Protein AF-A0A7V3VIR7-F1 (afdb_monomer_lite)

Structure (mmCIF, N/CA/C/O backbone):
data_AF-A0A7V3VIR7-F1
#
_entry.id   AF-A0A7V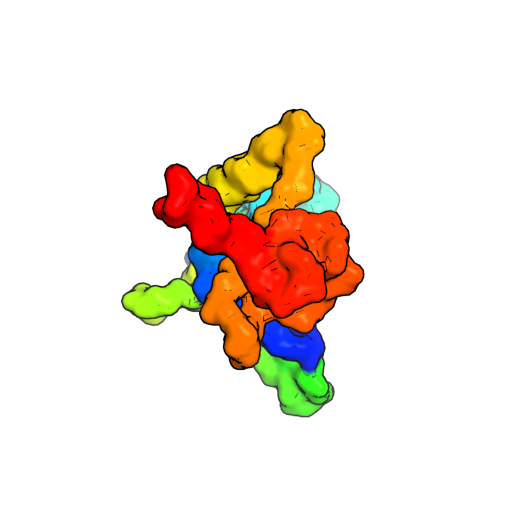3VIR7-F1
#
loop_
_atom_site.group_PDB
_atom_site.id
_atom_site.type_symbol
_atom_site.label_atom_id
_atom_site.label_alt_id
_atom_site.label_comp_id
_atom_site.label_asym_id
_atom_site.label_entity_id
_atom_site.label_seq_id
_atom_site.pdbx_PDB_ins_code
_atom_site.Cartn_x
_atom_site.Cartn_y
_atom_site.Cartn_z
_atom_site.occupancy
_atom_site.B_iso_or_equiv
_atom_site.auth_seq_id
_atom_site.auth_comp_id
_atom_site.auth_asym_id
_atom_site.auth_atom_id
_atom_site.pdbx_PDB_model_num
ATOM 1 N N . GLU A 1 1 ? -4.956 2.500 23.816 1.00 51.03 1 GLU A N 1
ATOM 2 C CA . GLU A 1 1 ? -5.157 3.666 22.934 1.00 51.03 1 GLU A CA 1
ATOM 3 C C . GLU A 1 1 ? -6.097 3.286 21.803 1.00 51.03 1 GLU A C 1
ATOM 5 O O . GLU A 1 1 ? -5.974 2.192 21.256 1.00 51.03 1 GLU A O 1
ATOM 10 N N . GLU A 1 2 ? -7.072 4.144 21.511 1.00 68.06 2 GLU A N 1
ATOM 11 C CA . GLU A 1 2 ? -7.973 3.992 20.367 1.00 68.06 2 GLU A CA 1
ATOM 12 C C . GLU A 1 2 ? -7.232 4.402 19.090 1.00 68.06 2 GLU A C 1
ATOM 14 O O . GLU A 1 2 ? -6.606 5.457 19.027 1.00 68.06 2 GLU A O 1
ATOM 19 N N . GLY A 1 3 ? -7.258 3.540 18.077 1.00 85.00 3 GLY A N 1
ATOM 20 C CA . GLY A 1 3 ? -6.596 3.768 16.795 1.00 85.00 3 GLY A CA 1
ATOM 21 C C . GLY A 1 3 ? -7.529 3.425 15.644 1.00 85.00 3 GLY A C 1
ATOM 22 O O . GLY A 1 3 ? -8.545 2.754 15.836 1.00 85.00 3 GLY A O 1
ATOM 23 N N . LEU A 1 4 ? -7.178 3.861 14.439 1.00 90.94 4 LEU A N 1
ATOM 24 C CA . LEU A 1 4 ? -7.951 3.549 13.243 1.00 90.94 4 LEU A CA 1
ATOM 25 C C . LEU A 1 4 ? -7.551 2.189 12.671 1.00 90.94 4 LEU A C 1
ATOM 27 O O . LEU A 1 4 ? -6.403 1.750 12.774 1.00 90.94 4 LEU A O 1
ATOM 31 N N . ALA A 1 5 ? -8.513 1.537 12.029 1.00 92.81 5 ALA A N 1
ATOM 32 C CA . ALA A 1 5 ? -8.299 0.334 11.244 1.00 92.81 5 ALA A CA 1
ATOM 33 C C . ALA A 1 5 ? -8.741 0.591 9.802 1.00 92.81 5 ALA A C 1
ATOM 35 O O . ALA A 1 5 ? -9.851 1.069 9.570 1.00 92.81 5 ALA A O 1
ATOM 36 N N . VAL A 1 6 ? -7.884 0.251 8.842 1.00 94.56 6 VAL A N 1
ATOM 37 C CA . VAL A 1 6 ? -8.234 0.228 7.419 1.00 94.56 6 VAL A CA 1
ATOM 38 C C . VAL A 1 6 ? -8.412 -1.211 6.951 1.00 94.56 6 VAL A C 1
ATOM 40 O O . VAL A 1 6 ? -7.568 -2.071 7.206 1.00 94.56 6 VAL A O 1
ATOM 43 N N . TRP A 1 7 ? -9.522 -1.465 6.264 1.00 96.06 7 TRP A N 1
ATOM 44 C CA . TRP A 1 7 ? -9.865 -2.776 5.725 1.00 96.06 7 TRP A CA 1
ATOM 45 C C . TRP A 1 7 ? -9.921 -2.714 4.207 1.00 96.06 7 TRP A C 1
ATOM 47 O O . TRP A 1 7 ? -10.642 -1.891 3.646 1.00 96.06 7 TRP A O 1
ATOM 57 N N . ASP A 1 8 ? -9.183 -3.605 3.554 1.00 95.88 8 ASP A N 1
ATOM 58 C CA . ASP A 1 8 ? -9.230 -3.784 2.106 1.00 95.88 8 ASP A CA 1
ATOM 59 C C . ASP A 1 8 ? -9.930 -5.107 1.766 1.00 95.88 8 ASP A C 1
ATOM 61 O O . ASP A 1 8 ? -9.529 -6.188 2.211 1.00 95.88 8 ASP A O 1
ATOM 65 N N . TYR A 1 9 ? -11.022 -5.010 1.011 1.00 94.31 9 TYR A N 1
ATOM 66 C CA . TYR A 1 9 ? -11.865 -6.145 0.653 1.00 94.31 9 TYR A CA 1
ATOM 67 C C . TYR A 1 9 ? -11.335 -6.804 -0.617 1.00 94.31 9 TYR A C 1
ATOM 69 O O . TYR A 1 9 ? -11.166 -6.152 -1.648 1.00 94.31 9 TYR A O 1
ATOM 77 N N . LYS A 1 10 ? -11.104 -8.116 -0.560 1.00 92.00 10 LYS A N 1
ATOM 78 C CA . LYS A 1 10 ? -10.540 -8.892 -1.669 1.00 92.00 10 LYS A CA 1
ATOM 79 C C . LYS A 1 10 ? -11.328 -10.175 -1.900 1.00 92.00 10 LYS A C 1
ATOM 81 O O . LYS A 1 10 ? -11.614 -10.920 -0.969 1.00 92.00 10 LYS A O 1
ATOM 86 N N . THR A 1 11 ? -11.634 -10.463 -3.160 1.00 90.50 11 THR A N 1
ATOM 87 C CA . THR A 1 11 ? -12.294 -11.712 -3.580 1.00 90.50 11 THR A CA 1
ATOM 88 C C . THR A 1 11 ? -11.300 -12.795 -4.013 1.00 90.50 11 THR A C 1
ATOM 90 O O . THR A 1 11 ? -11.631 -13.980 -3.997 1.00 90.50 11 THR A O 1
ATOM 93 N N . GLY A 1 12 ? -10.073 -12.401 -4.369 1.00 86.06 12 GLY A N 1
ATOM 94 C CA . GLY A 1 12 ? -9.001 -13.289 -4.821 1.00 86.06 12 GLY A CA 1
ATOM 95 C C . GLY A 1 12 ? -8.066 -13.780 -3.710 1.00 86.06 12 GLY A C 1
ATOM 96 O O . GLY A 1 12 ? -8.434 -13.901 -2.538 1.00 86.06 12 GLY A O 1
ATOM 97 N N . GLN A 1 13 ? -6.830 -14.096 -4.095 1.00 85.44 13 GLN A N 1
ATOM 98 C CA . GLN A 1 13 ? -5.749 -14.372 -3.153 1.00 85.44 13 GLN A CA 1
ATOM 99 C C . GLN A 1 13 ? -5.360 -13.090 -2.413 1.00 85.44 13 GLN A C 1
ATOM 101 O O . GLN A 1 13 ? -5.264 -12.020 -3.013 1.00 85.44 13 GLN A O 1
ATOM 106 N N . LEU A 1 14 ? -5.185 -13.196 -1.095 1.00 89.81 14 LEU A N 1
ATOM 107 C CA . LEU A 1 14 ? -4.712 -12.075 -0.294 1.00 89.81 14 LEU A CA 1
ATOM 108 C C . LEU A 1 14 ? -3.201 -11.906 -0.478 1.00 89.81 14 LEU A C 1
ATOM 110 O O . LEU A 1 14 ? -2.500 -12.921 -0.486 1.00 89.81 14 LEU A O 1
ATOM 114 N N . PRO A 1 15 ? -2.702 -10.661 -0.539 1.00 90.00 15 PRO A N 1
ATOM 115 C CA . PRO A 1 15 ? -1.278 -10.392 -0.414 1.00 90.00 15 PRO A CA 1
ATOM 116 C C . PRO A 1 15 ? -0.714 -10.967 0.886 1.00 90.00 15 PRO A C 1
ATOM 118 O O . PRO A 1 15 ? -1.332 -10.861 1.951 1.00 90.00 15 PRO A O 1
ATOM 121 N N . SER A 1 16 ? 0.478 -11.545 0.814 1.00 88.69 16 SER A N 1
ATOM 122 C CA . SER A 1 16 ? 1.225 -11.956 1.998 1.00 88.69 16 SER A CA 1
ATOM 123 C C . SER A 1 16 ? 1.756 -10.736 2.767 1.00 88.69 16 SER A C 1
ATOM 125 O O . SER A 1 16 ? 2.002 -9.678 2.177 1.00 88.69 16 SER A O 1
ATOM 127 N N . PRO A 1 17 ? 2.016 -10.859 4.083 1.00 89.50 17 PRO A N 1
ATOM 128 C CA . PRO A 1 17 ? 2.604 -9.762 4.845 1.00 89.50 17 PRO A CA 1
ATOM 129 C C . PRO A 1 17 ? 3.953 -9.285 4.300 1.00 89.50 17 PRO A C 1
ATOM 131 O O . PRO A 1 17 ? 4.212 -8.088 4.317 1.00 89.50 17 PRO A O 1
ATOM 134 N N . ALA A 1 18 ? 4.789 -10.186 3.774 1.00 86.75 18 ALA A N 1
ATOM 135 C CA . ALA A 1 18 ? 6.067 -9.819 3.164 1.00 86.75 18 ALA A CA 1
ATOM 136 C C . ALA A 1 18 ? 5.871 -8.946 1.914 1.00 86.75 18 ALA A C 1
ATOM 138 O O . ALA A 1 18 ? 6.569 -7.948 1.739 1.00 86.75 18 ALA A O 1
ATOM 139 N N . GLU A 1 19 ? 4.885 -9.259 1.068 1.00 87.75 19 GLU A N 1
ATOM 140 C CA . GLU A 1 19 ? 4.594 -8.445 -0.114 1.00 87.75 19 GLU A CA 1
ATOM 141 C C . GLU A 1 19 ? 4.085 -7.045 0.250 1.00 87.75 19 GLU A C 1
ATOM 143 O O . GLU A 1 19 ? 4.371 -6.084 -0.464 1.00 87.75 19 GLU A O 1
ATOM 148 N N . VAL A 1 20 ? 3.368 -6.907 1.367 1.00 91.88 20 VAL A N 1
ATOM 149 C CA . VAL A 1 20 ? 2.850 -5.613 1.830 1.00 91.88 20 VAL A CA 1
ATOM 150 C C . VAL A 1 20 ? 3.902 -4.810 2.589 1.00 91.88 20 VAL A C 1
ATOM 152 O O . VAL A 1 20 ? 4.032 -3.623 2.324 1.00 91.88 20 VAL A O 1
ATOM 155 N N . LEU A 1 21 ? 4.633 -5.433 3.517 1.00 90.94 21 LEU A N 1
ATOM 156 C CA . LEU A 1 21 ? 5.462 -4.755 4.525 1.00 90.94 21 LEU A CA 1
ATOM 157 C C . LEU A 1 21 ? 6.959 -4.741 4.206 1.00 90.94 21 LEU A C 1
ATOM 159 O O . LEU A 1 21 ? 7.691 -3.943 4.779 1.00 90.94 21 LEU A O 1
ATOM 163 N N . SER A 1 22 ? 7.434 -5.637 3.341 1.00 87.44 22 SER A N 1
ATOM 164 C CA . SER A 1 22 ? 8.862 -5.749 3.011 1.00 87.44 22 SER A CA 1
ATOM 165 C C . SER A 1 22 ? 9.109 -5.394 1.553 1.00 87.44 22 SER A C 1
ATOM 167 O O . SER A 1 22 ? 9.945 -4.551 1.238 1.00 87.44 22 SER A O 1
ATOM 169 N N . HIS A 1 23 ? 8.346 -6.004 0.648 1.00 86.50 23 HIS A N 1
ATOM 170 C CA . HIS A 1 23 ? 8.473 -5.744 -0.781 1.00 86.50 23 HIS A CA 1
ATOM 171 C C . HIS A 1 23 ? 7.664 -4.537 -1.231 1.00 86.50 23 HIS A C 1
ATOM 173 O O . HIS A 1 23 ? 7.855 -4.108 -2.363 1.00 86.50 23 HIS A O 1
ATOM 179 N N . TRP A 1 24 ? 6.751 -4.004 -0.412 1.00 90.44 24 TRP A N 1
ATOM 180 C CA . TRP A 1 24 ? 5.865 -2.888 -0.772 1.00 90.44 24 TRP A CA 1
ATOM 181 C C . TRP A 1 24 ? 5.193 -3.063 -2.149 1.00 90.44 24 TRP A C 1
ATOM 183 O O . TRP A 1 24 ? 5.009 -2.093 -2.883 1.00 90.44 24 TRP A O 1
ATOM 193 N N . ALA A 1 25 ? 4.902 -4.303 -2.546 1.00 87.94 25 ALA A N 1
ATOM 194 C CA . ALA A 1 25 ? 4.336 -4.660 -3.846 1.00 87.94 25 ALA A CA 1
ATOM 195 C C . ALA A 1 25 ? 2.826 -4.374 -3.901 1.00 87.94 25 ALA A C 1
ATOM 197 O O . ALA A 1 25 ? 2.287 -4.058 -4.958 1.00 87.94 25 ALA A O 1
ATOM 198 N N . HIS A 1 26 ? 2.155 -4.397 -2.744 1.00 91.31 26 HIS A N 1
ATOM 199 C CA . HIS A 1 26 ? 0.742 -4.044 -2.600 1.00 91.31 26 HIS A CA 1
ATOM 200 C C . HIS A 1 26 ? 0.582 -2.790 -1.725 1.00 91.31 26 HIS A C 1
ATOM 202 O O . HIS A 1 26 ? 0.363 -2.894 -0.517 1.00 91.31 26 HIS A O 1
ATOM 208 N N . PRO A 1 27 ? 0.679 -1.582 -2.311 1.00 90.94 27 PRO A N 1
ATOM 209 C CA . PRO A 1 27 ? 0.771 -0.337 -1.551 1.00 90.94 27 PRO A CA 1
ATOM 210 C C . PRO A 1 27 ? -0.573 0.182 -1.018 1.00 90.94 27 PRO A C 1
ATOM 212 O O . PRO A 1 27 ? -0.575 1.210 -0.353 1.00 90.94 27 PRO A O 1
ATOM 215 N N . GLN A 1 28 ? -1.708 -0.478 -1.288 1.00 94.94 28 GLN A N 1
ATOM 216 C CA . GLN A 1 28 ? -3.041 0.035 -0.926 1.00 94.94 28 GLN A CA 1
ATOM 217 C C . GLN A 1 28 ? -3.195 0.316 0.575 1.00 94.94 28 GLN A C 1
ATOM 219 O O . GLN A 1 28 ? -3.512 1.444 0.944 1.00 94.94 28 GLN A O 1
ATOM 224 N N . LEU A 1 29 ? -2.919 -0.663 1.445 1.00 96.06 29 LEU A N 1
ATOM 225 C CA . LEU A 1 29 ? -3.046 -0.474 2.895 1.00 96.06 29 LEU A CA 1
ATOM 226 C C . LEU A 1 29 ? -2.070 0.595 3.442 1.00 96.06 29 LEU A C 1
ATOM 228 O O . LEU A 1 29 ? -2.539 1.496 4.145 1.00 96.06 29 LEU A O 1
ATOM 232 N N . PRO A 1 30 ? -0.760 0.586 3.102 1.00 95.00 30 PRO A N 1
ATOM 233 C CA . PRO A 1 30 ? 0.149 1.678 3.462 1.00 95.00 30 PRO A CA 1
ATOM 234 C C . PRO A 1 30 ? -0.290 3.053 2.939 1.00 95.00 30 PRO A C 1
ATOM 236 O O . PRO A 1 30 ? -0.198 4.037 3.668 1.00 95.00 30 PRO A O 1
ATOM 239 N N . ALA A 1 31 ? -0.825 3.134 1.717 1.00 94.81 31 ALA A N 1
ATOM 240 C CA . ALA A 1 31 ? -1.310 4.387 1.144 1.00 94.81 31 ALA A CA 1
ATOM 241 C C . ALA A 1 31 ? -2.537 4.930 1.892 1.00 94.81 31 ALA A C 1
ATOM 243 O O . ALA A 1 31 ? -2.620 6.134 2.138 1.00 94.81 31 ALA A O 1
ATOM 244 N N . TYR A 1 32 ? -3.468 4.063 2.308 1.00 94.81 32 TYR A N 1
ATOM 245 C CA . TYR A 1 32 ? -4.594 4.471 3.153 1.00 94.81 32 TYR A CA 1
ATOM 246 C C . TYR A 1 32 ? -4.122 4.979 4.514 1.00 94.81 32 TYR A C 1
ATOM 248 O O . TYR A 1 32 ? -4.574 6.032 4.964 1.00 94.81 32 TYR A O 1
ATOM 256 N N . ALA A 1 33 ? -3.175 4.277 5.144 1.00 94.06 33 ALA A N 1
ATOM 257 C CA . ALA A 1 33 ? -2.572 4.732 6.392 1.00 94.06 33 ALA A CA 1
ATOM 258 C C . ALA A 1 33 ? -1.891 6.099 6.218 1.00 94.06 33 ALA A C 1
ATOM 260 O O . ALA A 1 33 ? -2.133 7.005 7.011 1.00 94.06 33 ALA A O 1
ATOM 261 N N . ALA A 1 34 ? -1.132 6.298 5.137 1.00 92.50 34 ALA A N 1
ATOM 262 C CA . ALA A 1 34 ? -0.508 7.580 4.830 1.00 92.50 34 ALA A CA 1
ATOM 263 C C . ALA A 1 34 ? -1.543 8.704 4.687 1.00 92.50 34 ALA A C 1
ATOM 265 O O . ALA A 1 34 ? -1.370 9.774 5.270 1.00 92.50 34 ALA A O 1
ATOM 266 N N . ALA A 1 35 ? -2.638 8.462 3.963 1.00 90.25 35 ALA A N 1
ATOM 267 C CA . ALA A 1 35 ? -3.702 9.446 3.786 1.00 90.25 35 ALA A CA 1
ATOM 268 C C . ALA A 1 35 ? -4.340 9.858 5.124 1.00 90.25 35 ALA A C 1
ATOM 270 O O . ALA A 1 35 ? -4.529 11.051 5.365 1.00 90.25 35 ALA A O 1
ATOM 271 N N . LEU A 1 36 ? -4.607 8.887 6.003 1.00 88.62 36 LEU A N 1
ATOM 272 C CA . LEU A 1 36 ? -5.202 9.108 7.325 1.00 88.62 36 LEU A CA 1
ATOM 273 C C . LEU A 1 36 ? -4.244 9.770 8.325 1.00 88.62 36 LEU A C 1
ATOM 275 O O . LEU A 1 36 ? -4.688 10.505 9.200 1.00 88.62 36 LEU A O 1
ATOM 279 N N . THR A 1 37 ? -2.937 9.526 8.212 1.00 88.31 37 THR A N 1
ATOM 280 C CA . THR A 1 37 ? -1.936 10.087 9.133 1.00 88.31 37 THR A CA 1
ATOM 281 C C . THR A 1 37 ? -1.422 11.462 8.688 1.00 88.31 37 THR A C 1
ATOM 283 O O . THR A 1 37 ? -1.027 12.277 9.525 1.00 88.31 37 THR A O 1
ATOM 286 N N . ARG A 1 38 ? -1.367 11.741 7.377 1.00 81.88 38 ARG A N 1
ATOM 287 C CA . ARG A 1 38 ? -0.744 12.962 6.830 1.00 81.88 38 ARG A CA 1
ATOM 288 C C . ARG A 1 38 ? -1.715 14.118 6.635 1.00 81.88 38 ARG A C 1
ATOM 290 O O . ARG A 1 38 ? -1.268 15.264 6.652 1.00 81.88 38 ARG A O 1
ATOM 297 N N . ARG A 1 39 ? -3.008 13.852 6.446 1.00 74.19 39 ARG A N 1
ATOM 298 C CA . ARG A 1 39 ? -4.018 14.911 6.381 1.00 74.19 39 ARG A CA 1
ATOM 299 C C . ARG A 1 39 ? -4.825 14.936 7.672 1.00 74.19 39 ARG A C 1
ATOM 301 O O . ARG A 1 39 ? -5.369 13.899 8.043 1.00 74.19 39 ARG A O 1
ATOM 308 N N . PRO A 1 40 ? -4.944 16.096 8.341 1.00 68.25 40 PRO A N 1
ATOM 309 C CA . PRO A 1 40 ? -5.904 16.222 9.420 1.00 68.25 40 PRO A CA 1
ATOM 310 C C . PRO A 1 40 ? -7.300 15.938 8.867 1.00 68.25 40 PRO A C 1
ATOM 312 O O . PRO A 1 40 ? -7.672 16.402 7.784 1.00 68.25 40 PRO A O 1
ATOM 315 N N . LEU A 1 41 ? -8.064 15.145 9.609 1.00 74.06 41 LEU A N 1
ATOM 316 C CA . LEU A 1 41 ? -9.469 14.923 9.314 1.00 74.06 41 LEU A CA 1
ATOM 317 C C . LEU A 1 41 ? -10.188 16.272 9.365 1.00 74.06 41 LEU A C 1
ATOM 319 O O . LEU A 1 41 ? -10.048 17.017 10.334 1.00 74.06 41 LEU A O 1
ATOM 323 N N . THR A 1 42 ? -10.924 16.588 8.301 1.00 81.19 42 THR A N 1
ATOM 324 C CA . THR A 1 42 ? -11.697 17.835 8.211 1.00 81.19 42 THR A CA 1
ATOM 325 C C . THR A 1 42 ? -12.698 17.952 9.363 1.00 81.19 42 THR A C 1
ATOM 327 O O . THR A 1 42 ? -13.192 16.938 9.862 1.00 81.19 42 THR A O 1
ATOM 330 N N . ASP A 1 43 ? -13.068 19.177 9.740 1.00 81.88 43 ASP A N 1
ATOM 331 C CA . ASP A 1 43 ? -14.105 19.403 10.759 1.00 81.88 43 ASP A CA 1
ATOM 332 C C . ASP A 1 43 ? -15.438 18.745 10.380 1.00 81.88 43 ASP A C 1
ATOM 334 O O . ASP A 1 43 ? -16.185 18.289 11.241 1.00 81.88 43 ASP A O 1
ATOM 338 N N . GLU A 1 44 ? -15.733 18.645 9.082 1.00 84.75 44 GLU A N 1
ATOM 339 C CA . GLU A 1 44 ? -16.890 17.905 8.583 1.00 84.75 44 GLU A CA 1
ATOM 340 C C . GLU A 1 44 ? -16.792 16.404 8.883 1.00 84.75 44 GLU A C 1
ATOM 342 O O . GLU A 1 44 ? -17.746 15.821 9.399 1.00 84.75 44 GLU A O 1
ATOM 347 N N . ALA A 1 45 ? -15.635 15.787 8.627 1.00 82.00 45 ALA A N 1
ATOM 348 C CA . ALA A 1 45 ? -15.401 14.383 8.952 1.00 82.00 45 ALA A CA 1
ATOM 349 C C . ALA A 1 45 ? -15.513 14.128 10.461 1.00 82.00 45 ALA A C 1
ATOM 351 O O . ALA A 1 45 ? -16.130 13.143 10.858 1.00 82.00 45 ALA A O 1
ATOM 352 N N . LYS A 1 46 ? -15.000 15.039 11.298 1.00 81.81 46 LYS A N 1
ATOM 353 C CA . LYS A 1 46 ? -15.128 14.957 12.761 1.00 81.81 46 LYS A CA 1
ATOM 354 C C . LYS A 1 46 ? -16.575 15.097 13.235 1.00 81.81 46 LYS A C 1
ATOM 356 O O . LYS A 1 46 ? -17.005 14.347 14.102 1.00 81.81 46 LYS A O 1
ATOM 361 N N . ARG A 1 47 ? -17.364 15.998 12.634 1.00 87.75 47 ARG A N 1
ATOM 362 C CA . ARG A 1 47 ? -18.807 16.105 12.925 1.00 87.75 47 ARG A CA 1
ATOM 363 C C . ARG A 1 47 ? -19.566 14.845 12.521 1.00 87.75 47 ARG A C 1
ATOM 365 O O . ARG A 1 47 ? -20.462 14.414 13.238 1.00 87.75 47 ARG A O 1
ATOM 372 N N . ARG A 1 48 ? -19.227 14.269 11.365 1.00 88.25 48 ARG A N 1
ATOM 373 C CA . ARG A 1 48 ? -19.882 13.065 10.844 1.00 88.25 48 ARG A CA 1
ATOM 374 C C . ARG A 1 48 ? -19.487 11.805 11.614 1.00 88.25 48 ARG A C 1
ATOM 376 O O . ARG 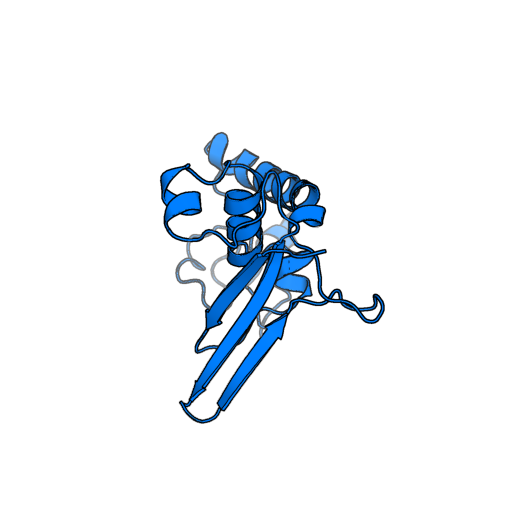A 1 48 ? -20.308 10.903 11.753 1.00 88.25 48 ARG A O 1
ATOM 383 N N . PHE A 1 49 ? -18.257 11.751 12.111 1.00 84.56 49 PHE A N 1
AT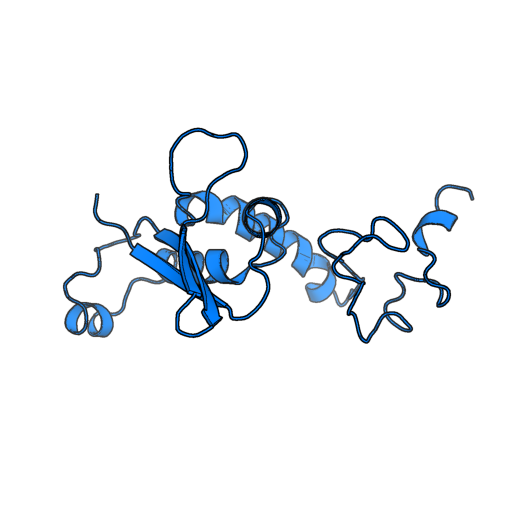OM 384 C CA . PHE A 1 49 ? -17.707 10.619 12.846 1.00 84.56 49 PHE A CA 1
ATOM 385 C C . PHE A 1 49 ? -17.024 11.116 14.131 1.00 84.56 49 PHE A C 1
ATOM 387 O O . PHE A 1 49 ? -15.800 11.249 14.169 1.00 84.56 49 PHE A O 1
ATOM 394 N N . PRO A 1 50 ? -17.804 11.372 15.198 1.00 81.88 50 PRO A N 1
ATOM 395 C CA . PRO A 1 50 ? -17.286 11.934 16.449 1.00 81.88 50 PRO A CA 1
ATOM 396 C C . PRO A 1 50 ? -16.267 11.040 17.163 1.00 81.88 50 PRO A C 1
ATOM 398 O O . PRO A 1 50 ? -15.503 11.519 17.989 1.00 81.88 50 PRO A O 1
ATOM 401 N N . SER A 1 51 ? -16.250 9.742 16.846 1.00 80.00 51 SER A N 1
ATOM 402 C CA . SER A 1 51 ? -15.298 8.763 17.377 1.00 80.00 51 SER A CA 1
ATOM 403 C C . SER A 1 51 ? -13.938 8.786 16.673 1.00 80.00 51 SER A C 1
ATOM 405 O O . SER A 1 51 ? -13.103 7.923 16.936 1.00 80.00 51 SER A O 1
ATOM 407 N N . LEU A 1 52 ? -13.726 9.686 15.706 1.00 80.06 52 LEU A N 1
ATOM 408 C CA . LEU A 1 52 ? -12.423 9.809 15.071 1.00 80.06 52 LEU A CA 1
ATOM 409 C C . LEU A 1 52 ? -11.429 10.460 16.046 1.00 80.06 52 LEU A C 1
ATOM 411 O O . LEU A 1 52 ? -11.734 11.507 16.613 1.00 80.06 52 LEU A O 1
ATOM 415 N N . PRO A 1 53 ? -10.234 9.875 16.216 1.00 80.25 53 PRO A N 1
ATOM 416 C CA . PRO A 1 53 ? -9.219 10.403 17.114 1.00 80.25 53 PRO A CA 1
ATOM 417 C C . PRO A 1 53 ? -8.700 11.760 16.629 1.00 80.25 53 PRO A C 1
ATOM 419 O O . PRO A 1 53 ? -8.546 12.004 15.427 1.00 80.25 53 PRO A O 1
ATOM 422 N N . ASP A 1 54 ? -8.376 12.627 17.583 1.00 76.62 54 ASP A N 1
ATOM 423 C CA . ASP A 1 54 ? -7.678 13.875 17.308 1.00 76.62 54 ASP A CA 1
ATOM 424 C C . ASP A 1 54 ? -6.198 13.633 16.974 1.00 76.62 54 ASP A C 1
ATOM 426 O O . ASP A 1 54 ? -5.554 12.701 17.456 1.00 76.62 54 ASP A O 1
ATOM 430 N N . GLY A 1 55 ? -5.628 14.509 16.144 1.00 79.44 55 GLY A N 1
ATOM 431 C CA . GLY A 1 55 ? -4.213 14.453 15.780 1.00 79.44 55 GLY A CA 1
ATOM 432 C C . GLY A 1 55 ? -3.879 13.366 14.753 1.00 79.44 55 GLY A C 1
ATOM 433 O O . GLY A 1 55 ? -4.589 13.194 13.764 1.00 79.44 55 GLY A O 1
ATOM 434 N N . LYS A 1 56 ? -2.731 12.700 14.935 1.00 82.69 56 LYS A N 1
ATOM 435 C CA . LYS A 1 56 ? -2.221 11.660 14.027 1.00 82.6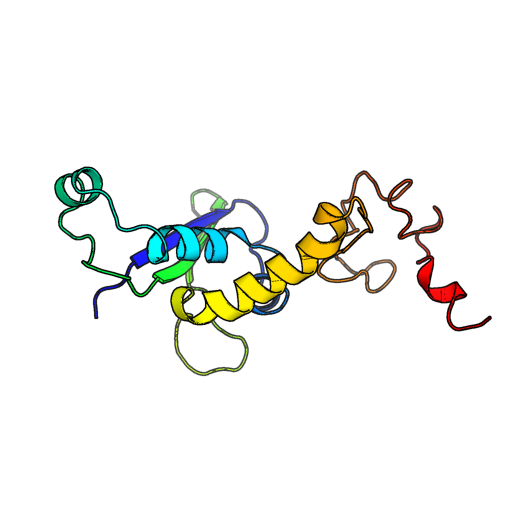9 56 LYS A CA 1
ATOM 436 C C . LYS A 1 56 ? -2.515 10.280 14.618 1.00 82.69 56 LYS A C 1
ATOM 438 O O . LYS A 1 56 ? -1.780 9.864 15.513 1.00 82.69 56 LYS A O 1
ATOM 443 N N . PRO A 1 57 ? -3.548 9.566 14.146 1.00 87.50 57 PRO A N 1
ATOM 444 C CA . PRO A 1 57 ? -3.897 8.280 14.725 1.00 87.50 57 PRO A CA 1
ATOM 445 C C . PRO A 1 57 ? -2.851 7.210 14.448 1.00 87.50 57 PRO A C 1
ATOM 447 O O . PRO A 1 57 ? -2.272 7.162 13.359 1.00 87.50 57 PRO A O 1
ATOM 450 N N . ALA A 1 58 ? -2.710 6.281 15.395 1.00 91.62 58 ALA A N 1
ATOM 451 C CA . ALA A 1 58 ? -2.177 4.963 15.097 1.00 91.62 58 ALA A CA 1
ATOM 452 C C . ALA A 1 58 ? -3.128 4.265 14.113 1.00 91.62 58 ALA A C 1
ATOM 454 O O . ALA A 1 58 ? -4.324 4.130 14.390 1.00 91.62 58 ALA A O 1
ATOM 455 N N . VAL A 1 59 ? -2.613 3.840 12.958 1.00 93.81 59 VAL A N 1
ATOM 456 C CA . VAL A 1 59 ? -3.408 3.169 11.920 1.00 93.81 59 VAL A CA 1
ATOM 457 C C . VAL A 1 59 ? -2.928 1.737 11.762 1.00 93.81 59 VAL A C 1
ATOM 459 O O . VAL A 1 59 ? -1.777 1.502 11.407 1.00 93.81 59 VAL A O 1
ATOM 462 N N . ARG A 1 60 ? -3.821 0.774 11.980 1.00 95.38 60 ARG A N 1
ATOM 463 C CA . ARG A 1 60 ? -3.625 -0.642 11.639 1.00 95.38 60 ARG A CA 1
ATOM 464 C C . ARG A 1 60 ? -4.316 -0.952 10.320 1.00 95.38 60 ARG A C 1
ATOM 466 O O . ARG A 1 60 ? -5.272 -0.276 9.948 1.00 95.38 60 ARG A O 1
ATOM 473 N N . GLY A 1 61 ? -3.863 -1.987 9.624 1.00 95.44 61 GLY A N 1
ATOM 474 C CA . GLY A 1 61 ? -4.489 -2.413 8.375 1.00 95.44 61 GLY A CA 1
ATOM 475 C C . GLY A 1 61 ? -4.642 -3.915 8.279 1.00 95.44 61 GLY A C 1
ATOM 476 O O . GLY A 1 61 ? -3.835 -4.669 8.821 1.00 95.44 61 GLY A O 1
ATOM 477 N N . GLY A 1 62 ? -5.691 -4.339 7.590 1.00 95.81 62 GLY A N 1
ATOM 478 C CA . GLY A 1 62 ? -6.003 -5.740 7.383 1.00 95.81 62 GLY A CA 1
ATOM 479 C C . GLY A 1 62 ? -6.790 -5.971 6.107 1.00 95.81 62 GLY A C 1
ATOM 480 O O . GLY A 1 62 ? -7.250 -5.039 5.443 1.00 95.81 62 GLY A O 1
ATOM 481 N N . TYR A 1 63 ? -6.963 -7.245 5.786 1.00 95.81 63 TYR A N 1
ATOM 482 C CA . TYR A 1 63 ? -7.751 -7.676 4.644 1.00 95.81 63 TYR A CA 1
ATOM 483 C C . TYR A 1 63 ? -9.018 -8.379 5.100 1.00 95.81 63 TYR A C 1
ATOM 485 O O . TYR A 1 63 ? -9.009 -9.132 6.077 1.00 95.81 63 TYR A O 1
ATOM 493 N N . VAL A 1 64 ? -10.088 -8.174 4.335 1.00 94.38 64 VAL A N 1
ATOM 494 C CA . VAL A 1 64 ? -11.298 -8.992 4.400 1.00 94.38 64 VAL A CA 1
ATOM 495 C C . VAL A 1 64 ? -11.358 -9.827 3.125 1.00 94.38 64 VAL A C 1
ATOM 497 O O . VAL A 1 64 ? -11.619 -9.308 2.040 1.00 94.38 64 VAL A O 1
ATOM 500 N N . ALA A 1 65 ? -11.090 -11.127 3.246 1.00 93.44 65 ALA A N 1
ATOM 501 C CA . ALA A 1 65 ? -11.251 -12.080 2.157 1.00 93.44 65 ALA A CA 1
ATOM 502 C C . ALA A 1 65 ? -12.712 -12.519 2.046 1.00 93.44 65 ALA A C 1
ATOM 504 O O . ALA A 1 65 ? -13.283 -13.038 3.007 1.00 93.44 65 ALA A O 1
ATOM 505 N N . LEU A 1 66 ? -13.279 -12.366 0.850 1.00 88.19 66 LEU A N 1
ATOM 506 C CA . LEU A 1 66 ? -14.626 -12.799 0.498 1.00 88.19 66 LEU A CA 1
ATOM 507 C C . LEU A 1 66 ? -14.570 -13.701 -0.741 1.00 88.19 66 LEU A C 1
ATOM 509 O O . LEU A 1 66 ? -14.821 -13.265 -1.861 1.00 88.19 66 LEU A O 1
ATOM 513 N N . ARG A 1 67 ? -14.223 -14.978 -0.546 1.00 81.19 67 ARG A N 1
ATOM 514 C CA . ARG A 1 67 ? -14.201 -15.959 -1.651 1.00 81.19 67 ARG A CA 1
ATOM 515 C C . ARG A 1 67 ? -15.602 -16.455 -2.008 1.00 81.19 67 ARG A C 1
ATOM 517 O O . ARG A 1 67 ? -15.890 -16.735 -3.167 1.00 81.19 67 ARG A O 1
ATOM 524 N N . ARG A 1 68 ? -16.466 -16.586 -0.999 1.00 81.12 68 ARG A N 1
ATOM 525 C CA . ARG A 1 68 ? -17.897 -16.925 -1.078 1.00 81.12 68 ARG A CA 1
ATOM 526 C C . ARG A 1 68 ? -18.600 -16.236 0.090 1.00 81.12 68 ARG A C 1
ATOM 528 O O . ARG A 1 68 ? -17.956 -15.983 1.102 1.00 81.12 68 ARG A O 1
ATOM 535 N N . VAL A 1 69 ? -19.909 -15.991 -0.005 1.00 77.19 69 VAL A N 1
ATOM 536 C CA . VAL A 1 69 ? -20.687 -15.295 1.049 1.00 77.19 69 VAL A CA 1
ATOM 537 C C . VAL A 1 69 ? -20.510 -15.934 2.435 1.00 77.19 69 VAL A C 1
ATOM 539 O O . VAL A 1 69 ? -20.422 -15.229 3.432 1.00 77.19 69 VAL A O 1
ATOM 542 N N . ARG A 1 70 ? -20.399 -17.267 2.496 1.00 83.06 70 ARG A N 1
ATOM 543 C CA . ARG A 1 70 ? -20.201 -18.023 3.745 1.00 83.06 70 ARG A CA 1
ATOM 544 C C . ARG A 1 70 ? -18.752 -18.074 4.249 1.00 83.06 70 ARG A C 1
ATOM 546 O O . ARG A 1 70 ? -18.525 -18.477 5.380 1.00 83.06 70 ARG A O 1
ATOM 553 N N . ASP A 1 71 ? -17.787 -17.697 3.414 1.00 82.69 71 ASP A N 1
ATOM 554 C CA . ASP A 1 71 ? -16.351 -17.860 3.660 1.00 82.69 71 ASP A CA 1
ATOM 555 C C . ASP A 1 71 ? -15.681 -16.485 3.830 1.00 82.69 71 ASP A C 1
ATOM 557 O O . ASP A 1 71 ? -14.759 -16.128 3.090 1.00 82.69 71 ASP A O 1
ATOM 561 N N . LEU A 1 72 ? -16.177 -15.702 4.796 1.00 88.12 72 LEU A N 1
ATOM 562 C CA . LEU A 1 72 ? -15.606 -14.409 5.178 1.00 88.12 72 LEU A CA 1
ATOM 563 C C . LEU A 1 72 ? -14.464 -14.616 6.177 1.00 88.12 72 LEU A C 1
ATOM 565 O O . LEU A 1 72 ? -14.643 -15.241 7.223 1.00 88.12 72 LEU A O 1
ATOM 569 N N . ARG A 1 73 ? -13.285 -14.066 5.876 1.00 89.50 73 ARG A N 1
ATOM 570 C CA . ARG A 1 73 ? -12.146 -14.040 6.807 1.00 89.50 73 ARG A CA 1
ATOM 571 C C . ARG A 1 73 ? -11.571 -12.637 6.884 1.00 89.50 73 ARG A C 1
ATOM 573 O O . ARG A 1 73 ? -11.152 -12.100 5.864 1.00 89.50 73 ARG A O 1
ATOM 580 N N . ALA A 1 74 ? -11.522 -12.074 8.085 1.00 91.88 74 ALA A N 1
ATOM 581 C CA . ALA A 1 74 ? -10.884 -10.792 8.353 1.00 91.88 74 ALA A CA 1
ATOM 582 C C . ALA A 1 74 ? -9.636 -11.012 9.212 1.00 91.88 74 ALA A C 1
ATOM 584 O O . ALA A 1 74 ? -9.702 -11.696 10.234 1.00 91.88 74 ALA A O 1
ATOM 585 N N . ALA A 1 75 ? -8.504 -10.452 8.794 1.00 92.19 75 ALA A N 1
ATOM 586 C CA . ALA A 1 75 ? -7.266 -10.510 9.560 1.00 92.19 75 ALA A CA 1
ATOM 587 C C . ALA A 1 75 ? -6.451 -9.229 9.378 1.00 92.19 75 ALA A C 1
ATOM 589 O O . ALA A 1 75 ? -6.294 -8.732 8.260 1.00 92.19 75 ALA A O 1
ATOM 590 N N . PHE A 1 76 ? -5.912 -8.717 10.483 1.00 94.44 76 PHE A N 1
ATOM 591 C CA . PHE A 1 76 ? -4.900 -7.670 10.447 1.00 94.44 76 PHE A CA 1
ATOM 592 C C . PHE A 1 76 ? -3.576 -8.200 9.895 1.00 94.44 76 PHE A C 1
ATOM 594 O O . PHE A 1 76 ? -3.262 -9.389 9.997 1.00 94.44 76 PHE A O 1
ATOM 601 N N . LEU A 1 77 ? -2.787 -7.292 9.326 1.00 93.31 77 LEU A N 1
ATOM 602 C CA . LEU A 1 77 ? -1.406 -7.559 8.955 1.00 93.31 77 LEU A CA 1
ATOM 603 C C . LEU A 1 77 ? -0.567 -7.844 10.199 1.00 93.31 77 LEU A C 1
ATOM 605 O O . LEU A 1 77 ? -0.677 -7.158 11.215 1.00 93.31 77 LEU A O 1
ATOM 609 N N . ARG A 1 78 ? 0.316 -8.833 10.083 1.00 91.31 78 ARG A N 1
ATOM 610 C CA . ARG A 1 78 ? 1.270 -9.233 11.121 1.00 91.31 78 ARG A CA 1
ATOM 611 C C . ARG A 1 78 ? 2.650 -9.370 10.503 1.00 91.31 78 ARG A C 1
ATOM 613 O O . ARG A 1 78 ? 2.764 -9.893 9.397 1.00 91.31 78 ARG A O 1
ATOM 620 N N . GLU A 1 79 ? 3.683 -8.908 11.197 1.00 83.56 79 GLU A N 1
ATOM 621 C CA . GLU A 1 79 ? 5.057 -9.106 10.735 1.00 83.56 79 GLU A CA 1
ATOM 622 C C . GLU A 1 79 ? 5.439 -10.592 10.827 1.00 83.56 79 GLU A C 1
ATOM 624 O O . GLU A 1 79 ? 5.249 -11.208 11.878 1.00 83.56 79 GLU A O 1
ATOM 629 N N . PRO A 1 80 ? 6.001 -11.191 9.763 1.00 71.50 80 PRO A N 1
ATOM 630 C CA . PRO A 1 80 ? 6.549 -12.539 9.843 1.00 71.50 80 PRO A CA 1
ATOM 631 C C . PRO A 1 80 ? 7.692 -12.600 10.868 1.00 71.50 80 PRO A C 1
ATOM 633 O O . PRO A 1 80 ? 8.643 -11.828 10.787 1.00 71.50 80 PRO A O 1
ATOM 636 N N . GLY A 1 81 ? 7.620 -13.523 11.829 1.00 71.62 81 GLY A N 1
ATOM 637 C CA . GLY A 1 81 ? 8.720 -13.801 12.762 1.00 71.62 81 GLY A CA 1
ATOM 638 C C . GLY A 1 81 ? 8.901 -12.815 13.926 1.00 71.62 81 GLY A C 1
ATOM 639 O O . GLY A 1 81 ? 9.713 -13.092 14.807 1.00 71.62 81 GLY A O 1
ATOM 640 N N . ARG A 1 82 ? 8.139 -11.713 13.999 1.00 61.59 82 ARG A N 1
ATOM 641 C CA . ARG A 1 82 ? 7.993 -10.921 15.235 1.00 61.59 82 ARG A CA 1
ATOM 642 C C . ARG A 1 82 ? 6.764 -11.382 16.018 1.00 61.59 82 ARG A C 1
ATOM 644 O O . ARG A 1 82 ? 5.838 -11.941 15.443 1.00 61.59 82 ARG A O 1
ATOM 651 N N . GLY A 1 83 ? 6.818 -11.206 17.342 1.00 55.31 83 GLY A N 1
ATOM 652 C CA . GLY A 1 83 ? 5.857 -11.733 18.317 1.00 55.31 83 GLY A CA 1
ATOM 653 C C . GLY A 1 83 ? 4.387 -11.328 18.117 1.00 55.31 83 GLY A C 1
ATOM 654 O O . GLY A 1 83 ? 3.988 -10.745 17.116 1.00 55.31 83 GLY A O 1
ATOM 655 N N . VAL A 1 84 ? 3.560 -11.672 19.106 1.00 59.25 84 VAL A N 1
ATOM 656 C CA . VAL A 1 84 ? 2.094 -11.551 19.063 1.00 59.25 84 VAL A CA 1
ATOM 657 C C . VAL A 1 84 ? 1.666 -10.077 18.997 1.00 59.25 84 VAL A C 1
ATOM 659 O O . VAL A 1 84 ? 1.570 -9.410 20.022 1.00 59.25 84 VAL A O 1
ATOM 662 N N . GLY A 1 85 ? 1.404 -9.557 17.796 1.00 79.94 85 GLY A N 1
ATOM 663 C CA . GLY A 1 85 ? 0.883 -8.203 17.611 1.00 79.94 85 GLY A CA 1
ATOM 664 C C . GLY A 1 85 ? 0.551 -7.877 16.157 1.00 79.94 85 GLY A C 1
ATOM 665 O O . GLY A 1 85 ? 1.208 -8.353 15.231 1.00 79.94 85 GLY A O 1
ATOM 666 N N . ASP A 1 86 ? -0.489 -7.070 15.961 1.00 90.69 86 ASP A N 1
ATOM 667 C CA . ASP A 1 86 ? -0.852 -6.542 14.647 1.00 90.69 86 ASP A CA 1
ATOM 668 C C . ASP A 1 86 ? 0.032 -5.337 14.301 1.00 90.69 86 ASP A C 1
ATOM 670 O O . ASP A 1 86 ? 0.400 -4.547 15.172 1.00 90.69 86 ASP A O 1
ATOM 674 N N . VAL A 1 87 ? 0.354 -5.172 13.021 1.00 91.81 87 VAL A N 1
ATOM 675 C CA . VAL A 1 87 ? 1.235 -4.094 12.560 1.00 91.81 87 VAL A CA 1
ATOM 676 C C . VAL A 1 87 ? 0.509 -2.756 12.572 1.00 91.81 87 VAL A C 1
ATOM 678 O O . VAL A 1 87 ? -0.549 -2.588 11.957 1.00 91.81 87 VAL A O 1
ATOM 681 N N . VAL A 1 88 ? 1.134 -1.771 13.213 1.00 93.94 88 VAL A N 1
ATOM 682 C CA . VAL A 1 88 ? 0.738 -0.366 13.137 1.00 93.94 88 VAL A CA 1
ATOM 683 C C . VAL A 1 88 ? 1.379 0.245 11.886 1.00 93.94 88 VAL A C 1
ATOM 685 O O . VAL A 1 88 ? 2.538 0.648 11.873 1.00 93.94 88 VAL A O 1
ATOM 688 N N . LEU A 1 89 ? 0.621 0.299 10.791 1.00 94.62 89 LEU A N 1
ATOM 689 C CA . LEU A 1 89 ? 1.075 0.806 9.492 1.00 94.62 89 LEU A CA 1
ATOM 690 C C . LEU A 1 89 ? 1.565 2.253 9.548 1.00 94.62 89 LEU A C 1
ATOM 692 O O . LEU A 1 89 ? 2.496 2.601 8.823 1.00 94.62 89 LEU A O 1
ATOM 696 N N . SER A 1 90 ? 0.975 3.088 10.408 1.00 93.31 90 SER A N 1
ATOM 697 C CA . SER A 1 90 ? 1.408 4.481 10.577 1.00 93.31 90 SER A CA 1
ATOM 698 C C . SER A 1 90 ? 2.868 4.599 11.042 1.00 93.31 90 SER A C 1
ATOM 700 O O . SER A 1 90 ? 3.536 5.570 10.694 1.00 93.31 90 SER A O 1
ATOM 702 N N . GLU A 1 91 ? 3.396 3.603 11.761 1.00 93.69 91 GLU A N 1
ATOM 703 C CA . GLU A 1 91 ? 4.805 3.556 12.191 1.00 93.69 91 GLU A CA 1
ATOM 704 C C . GLU A 1 91 ? 5.754 3.166 11.048 1.00 93.69 91 GLU A C 1
ATOM 706 O O . GLU A 1 91 ? 6.937 3.495 11.072 1.00 93.69 91 GLU A O 1
ATOM 711 N N . LYS A 1 92 ? 5.231 2.506 10.009 1.00 93.38 92 LYS A N 1
ATOM 712 C CA . LYS A 1 92 ? 5.995 2.030 8.848 1.00 93.38 92 LYS A CA 1
ATOM 713 C C . LYS A 1 92 ? 6.013 3.006 7.673 1.00 93.38 92 LYS A C 1
ATOM 715 O O . LYS A 1 92 ? 6.705 2.763 6.684 1.00 93.38 92 LYS A O 1
ATOM 720 N N . LEU A 1 93 ? 5.298 4.129 7.768 1.00 93.50 93 LEU A N 1
ATOM 721 C CA . LEU A 1 93 ? 5.154 5.076 6.657 1.00 93.50 93 LEU A CA 1
ATOM 722 C C . LEU A 1 93 ? 6.489 5.626 6.158 1.00 93.50 93 LEU A C 1
ATOM 724 O O . LEU A 1 93 ? 6.654 5.779 4.956 1.00 93.50 93 LEU A O 1
ATOM 728 N N . GLY A 1 94 ? 7.461 5.863 7.044 1.00 94.56 94 GLY A N 1
ATOM 729 C CA . GLY A 1 94 ? 8.779 6.344 6.625 1.00 94.56 94 GLY A CA 1
ATOM 730 C C . GLY A 1 94 ? 9.552 5.333 5.768 1.00 94.56 94 GLY A C 1
ATOM 731 O O . GLY A 1 94 ? 10.253 5.725 4.839 1.00 94.56 94 GLY A O 1
ATOM 732 N N . GLU A 1 95 ? 9.427 4.033 6.054 1.00 94.94 95 GLU A N 1
ATOM 733 C CA . GLU A 1 95 ? 10.031 2.970 5.237 1.00 94.94 95 GLU A CA 1
ATOM 734 C C . GLU A 1 95 ? 9.340 2.871 3.874 1.00 94.94 95 GLU A C 1
ATOM 736 O O . GLU A 1 95 ? 10.009 2.857 2.838 1.00 94.94 95 GLU A O 1
ATOM 741 N N . TRP A 1 96 ? 8.007 2.884 3.877 1.00 94.50 96 TRP A N 1
ATOM 742 C CA . TRP A 1 96 ? 7.198 2.845 2.663 1.00 94.50 96 TRP A CA 1
ATOM 743 C C . TRP A 1 96 ? 7.440 4.060 1.755 1.00 94.50 96 TRP A C 1
ATOM 745 O O . TRP A 1 96 ? 7.670 3.895 0.560 1.00 94.50 96 TRP A O 1
ATOM 755 N N . GLU A 1 97 ? 7.459 5.278 2.303 1.00 93.88 97 GLU A N 1
ATOM 756 C CA . GLU A 1 97 ? 7.696 6.519 1.551 1.00 93.88 97 GLU A CA 1
ATOM 757 C C . GLU A 1 97 ? 9.078 6.528 0.892 1.00 93.88 97 GLU A C 1
ATOM 759 O O . GLU A 1 97 ? 9.196 6.919 -0.271 1.00 93.88 97 GLU A O 1
ATOM 764 N N . ARG A 1 98 ? 10.122 6.050 1.588 1.00 95.12 98 ARG A N 1
ATOM 765 C CA . ARG A 1 98 ? 11.453 5.879 0.982 1.00 95.12 98 ARG A CA 1
ATOM 766 C C . ARG A 1 98 ? 11.413 4.890 -0.177 1.00 95.12 98 ARG A C 1
ATOM 768 O O . ARG A 1 98 ? 11.955 5.192 -1.237 1.00 95.12 98 ARG A O 1
ATOM 775 N N . ALA A 1 99 ? 10.751 3.746 0.001 1.00 91.75 99 ALA A N 1
ATOM 776 C CA . ALA A 1 99 ? 10.629 2.740 -1.051 1.00 91.75 99 ALA A CA 1
ATOM 777 C C . ALA A 1 99 ? 9.875 3.277 -2.281 1.00 91.75 99 ALA A C 1
ATOM 779 O O . ALA A 1 99 ? 10.327 3.087 -3.407 1.00 91.75 99 ALA A O 1
ATOM 780 N N . VAL A 1 100 ? 8.763 3.989 -2.080 1.00 90.94 100 VAL A N 1
ATOM 781 C CA . VAL A 1 100 ? 7.993 4.614 -3.168 1.00 90.94 100 VAL A CA 1
ATOM 782 C C . VAL A 1 100 ? 8.801 5.712 -3.857 1.00 90.94 100 VAL A C 1
ATOM 784 O O . VAL A 1 100 ? 8.848 5.742 -5.082 1.00 90.94 100 VAL A O 1
ATOM 787 N N . THR A 1 101 ? 9.473 6.582 -3.097 1.00 93.31 101 THR A N 1
ATOM 788 C CA . THR A 1 101 ? 10.316 7.650 -3.660 1.00 93.31 101 THR A CA 1
ATOM 789 C C . THR A 1 101 ? 11.399 7.055 -4.552 1.00 93.31 101 THR A C 1
ATOM 791 O O . THR A 1 101 ? 11.490 7.431 -5.716 1.00 93.31 101 THR A O 1
ATOM 794 N N . ALA A 1 102 ? 12.143 6.065 -4.048 1.00 92.06 102 ALA A N 1
ATOM 795 C CA . ALA A 1 102 ? 13.205 5.403 -4.801 1.00 92.06 102 ALA A CA 1
ATOM 796 C C . ALA A 1 102 ? 12.696 4.801 -6.124 1.00 92.06 102 ALA A C 1
ATOM 798 O O . ALA A 1 102 ? 13.364 4.913 -7.148 1.00 92.06 102 ALA A O 1
ATOM 799 N N . ARG A 1 103 ? 11.486 4.222 -6.130 1.00 89.62 103 ARG A N 1
ATOM 800 C CA . ARG A 1 103 ? 10.850 3.680 -7.346 1.00 89.62 103 ARG A CA 1
ATOM 801 C C . ARG A 1 103 ? 10.419 4.746 -8.341 1.00 89.62 103 ARG A C 1
ATOM 803 O O . ARG A 1 103 ? 10.406 4.491 -9.539 1.00 89.62 103 ARG A O 1
ATOM 810 N N . LEU A 1 104 ? 10.034 5.922 -7.857 1.00 92.06 104 LEU A N 1
ATOM 811 C CA . LEU A 1 104 ? 9.562 7.008 -8.709 1.00 92.06 104 LEU A CA 1
ATOM 812 C C . LEU A 1 104 ? 10.703 7.837 -9.312 1.00 92.06 104 LEU A C 1
ATOM 814 O O . LEU A 1 104 ? 10.444 8.562 -10.267 1.00 92.06 104 LEU A O 1
ATOM 818 N N . GLU A 1 105 ? 11.946 7.719 -8.837 1.00 93.31 105 GLU A N 1
ATOM 819 C CA . GLU A 1 105 ? 13.096 8.457 -9.393 1.00 93.31 105 GLU A CA 1
ATOM 820 C C . GLU A 1 105 ? 13.281 8.233 -10.905 1.00 93.31 105 GLU A C 1
ATOM 822 O O . GLU A 1 105 ? 13.465 9.183 -11.672 1.00 93.31 105 GLU A O 1
ATOM 827 N N . GLY A 1 106 ? 13.164 6.983 -11.366 1.00 92.31 106 GLY A N 1
ATOM 828 C CA . GLY A 1 106 ? 13.206 6.651 -12.793 1.00 92.31 106 GLY A CA 1
ATOM 829 C C . GLY A 1 106 ? 12.082 7.345 -13.573 1.00 92.31 106 GLY A C 1
ATOM 830 O O . GLY A 1 106 ? 12.372 8.220 -14.394 1.00 92.31 106 GLY A O 1
ATOM 831 N N . PRO A 1 107 ? 10.803 7.036 -13.290 1.00 93.94 107 PRO A N 1
ATOM 832 C CA . PRO A 1 107 ? 9.662 7.643 -13.973 1.00 93.94 107 PRO A CA 1
ATOM 833 C C . PRO A 1 107 ? 9.659 9.178 -13.952 1.00 93.94 107 PRO A C 1
ATOM 835 O O . PRO A 1 107 ? 9.334 9.807 -14.957 1.00 93.94 107 PRO A O 1
ATOM 838 N N . ARG A 1 108 ? 10.086 9.806 -12.846 1.00 94.19 108 ARG A N 1
ATOM 839 C CA . ARG A 1 108 ? 10.201 11.274 -12.729 1.00 94.19 108 ARG A CA 1
ATOM 840 C C . ARG A 1 108 ? 11.250 11.878 -13.662 1.00 94.19 108 ARG A C 1
ATOM 842 O O . ARG A 1 108 ? 11.158 13.059 -13.977 1.00 94.19 108 ARG A O 1
ATOM 849 N N . THR A 1 109 ? 12.220 11.080 -14.102 1.00 94.69 109 THR A N 1
ATOM 850 C CA . THR A 1 109 ? 13.260 11.462 -15.069 1.00 94.69 109 THR A CA 1
ATOM 851 C C . THR A 1 109 ? 13.001 10.899 -16.471 1.00 94.69 109 THR A C 1
ATOM 853 O O . THR A 1 109 ? 13.890 10.924 -17.316 1.00 94.69 109 THR A O 1
ATOM 856 N N . GLY A 1 110 ? 11.792 10.389 -16.738 1.00 93.56 110 GLY A N 1
ATOM 857 C CA . GLY A 1 110 ? 11.414 9.810 -18.031 1.00 93.56 110 GLY A CA 1
ATOM 858 C C . GLY A 1 110 ? 11.936 8.389 -18.273 1.00 93.56 110 GLY A C 1
ATOM 859 O O . GLY A 1 110 ? 11.829 7.883 -19.387 1.00 93.56 110 GLY A O 1
ATOM 860 N N . ARG A 1 111 ? 12.492 7.725 -17.251 1.00 89.81 111 ARG A N 1
ATOM 861 C CA . ARG A 1 111 ? 12.986 6.341 -17.331 1.00 89.81 111 ARG A CA 1
ATOM 862 C C . ARG A 1 111 ? 11.950 5.364 -16.777 1.00 89.81 111 ARG A C 1
ATOM 864 O O . ARG A 1 111 ? 11.768 5.269 -15.567 1.00 89.81 111 ARG A O 1
ATOM 871 N N . PHE A 1 112 ? 11.306 4.604 -17.657 1.00 87.75 112 PHE A N 1
ATOM 872 C CA . PHE A 1 112 ? 10.237 3.653 -17.315 1.00 87.75 112 PHE A CA 1
ATOM 873 C C . PHE A 1 112 ? 10.712 2.195 -17.394 1.00 87.75 112 PHE A C 1
ATOM 875 O O . PHE A 1 112 ? 10.094 1.367 -18.058 1.00 87.75 112 PHE A O 1
ATOM 882 N N . ALA A 1 113 ? 11.839 1.890 -16.746 1.00 84.38 113 ALA A N 1
ATOM 883 C CA . ALA A 1 113 ? 12.347 0.523 -16.672 1.00 84.38 113 ALA A CA 1
ATOM 884 C C . ALA A 1 113 ? 11.389 -0.382 -15.878 1.00 84.38 113 ALA A C 1
ATOM 886 O O . ALA A 1 113 ? 10.752 0.059 -14.918 1.00 84.38 113 ALA A O 1
ATOM 887 N N . ALA A 1 114 ? 11.304 -1.654 -16.264 1.00 85.06 114 ALA A N 1
ATOM 888 C CA . ALA A 1 114 ? 10.505 -2.639 -15.548 1.00 85.06 114 ALA A CA 1
ATOM 889 C C . ALA A 1 114 ? 11.041 -2.872 -14.117 1.00 85.06 114 ALA A C 1
ATOM 891 O O . ALA A 1 114 ? 12.228 -3.127 -13.925 1.00 85.06 114 ALA A O 1
ATOM 892 N N . ASP A 1 115 ? 10.151 -2.837 -13.118 1.00 82.50 115 ASP A N 1
ATOM 893 C CA . ASP A 1 115 ? 10.448 -3.115 -11.698 1.00 82.50 115 ASP A CA 1
ATOM 894 C C . ASP A 1 115 ? 9.473 -4.180 -11.149 1.00 82.50 115 ASP A C 1
ATOM 896 O O . ASP A 1 115 ? 8.569 -3.858 -10.373 1.00 82.50 115 ASP A O 1
ATOM 900 N N . PRO A 1 116 ? 9.573 -5.454 -11.582 1.00 82.25 116 PRO A N 1
ATOM 901 C CA . PRO A 1 116 ? 8.687 -6.505 -11.091 1.00 82.25 116 PRO A CA 1
ATOM 902 C C . PRO A 1 116 ? 8.938 -6.802 -9.605 1.00 82.25 116 PRO A C 1
ATOM 904 O O . PRO A 1 116 ? 10.073 -7.023 -9.175 1.00 82.25 116 PRO A O 1
ATOM 907 N N . ARG A 1 117 ? 7.860 -6.827 -8.808 1.00 78.19 117 ARG A N 1
ATOM 908 C CA . ARG A 1 117 ? 7.886 -7.093 -7.359 1.00 78.19 117 ARG A CA 1
ATOM 909 C C . ARG A 1 117 ? 6.753 -8.058 -6.969 1.00 78.19 117 ARG A C 1
ATOM 911 O O . ARG A 1 117 ? 5.597 -7.665 -7.090 1.00 78.19 117 ARG A O 1
ATOM 918 N N . PRO A 1 118 ? 7.046 -9.271 -6.466 1.00 73.00 118 PRO A N 1
ATOM 919 C CA . PRO A 1 118 ? 8.380 -9.850 -6.298 1.00 73.00 118 PRO A CA 1
ATOM 920 C C . PRO A 1 118 ? 9.111 -10.011 -7.646 1.00 73.00 118 PRO A C 1
ATOM 922 O O . PRO A 1 118 ? 8.449 -10.075 -8.688 1.00 73.00 118 PRO A O 1
ATOM 925 N N . PRO A 1 119 ? 10.459 -10.036 -7.638 1.00 69.88 119 PRO A N 1
ATOM 926 C CA . PRO A 1 119 ? 11.236 -10.234 -8.856 1.00 69.88 119 PRO A CA 1
ATOM 927 C C . PRO A 1 119 ? 10.895 -11.583 -9.492 1.00 69.88 119 PRO A C 1
ATOM 929 O O . PRO A 1 119 ? 10.480 -12.518 -8.806 1.00 69.88 119 PRO A O 1
ATOM 932 N N . PHE A 1 120 ? 11.088 -11.693 -10.805 1.00 68.69 120 PHE A N 1
ATOM 933 C CA . PHE A 1 120 ? 10.961 -12.973 -11.491 1.00 68.69 120 PHE A CA 1
ATOM 934 C C . PHE A 1 120 ? 12.043 -13.940 -10.990 1.00 68.69 120 PHE A C 1
ATOM 936 O O . PHE A 1 120 ? 13.224 -13.596 -10.988 1.00 68.69 120 PHE A O 1
ATOM 943 N N . LEU A 1 121 ? 11.636 -15.134 -10.549 1.00 65.75 121 LEU A N 1
ATOM 944 C CA . LEU A 1 121 ? 12.529 -16.159 -9.987 1.00 65.75 121 LEU A CA 1
ATOM 945 C C . LEU A 1 12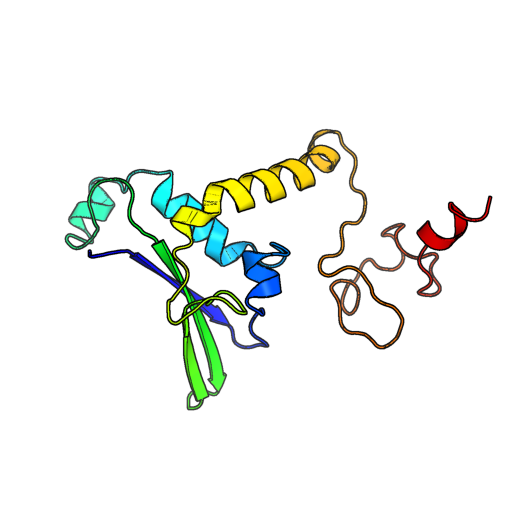1 ? 12.727 -17.369 -10.921 1.00 65.75 121 LEU A C 1
ATOM 947 O O . LEU A 1 121 ? 13.242 -18.393 -10.473 1.00 65.75 121 LEU A O 1
ATOM 951 N N . GLY A 1 122 ? 12.297 -17.271 -12.183 1.00 58.88 122 GLY A N 1
ATOM 952 C CA . GLY A 1 122 ? 12.434 -18.320 -13.198 1.00 58.88 122 GLY A CA 1
ATOM 953 C C . GLY A 1 122 ? 11.105 -18.956 -13.647 1.00 58.88 122 GLY A C 1
ATOM 954 O O . GLY A 1 122 ? 10.061 -18.734 -13.021 1.00 58.88 122 GLY A O 1
ATOM 955 N N . PRO A 1 123 ? 11.130 -19.759 -14.730 1.00 56.12 123 PRO A N 1
ATOM 956 C CA . PRO A 1 123 ? 9.949 -20.425 -15.278 1.00 56.12 123 PRO A CA 1
ATOM 957 C C . PRO A 1 123 ? 9.240 -21.310 -14.242 1.00 56.12 123 PRO A C 1
ATOM 959 O O . PRO A 1 123 ? 9.879 -22.050 -13.495 1.00 56.12 123 PRO A O 1
ATOM 962 N N . GLY A 1 124 ? 7.907 -21.240 -14.189 1.00 54.84 124 GLY A N 1
ATOM 963 C CA . GLY A 1 124 ? 7.087 -22.040 -13.267 1.00 54.84 124 GLY A CA 1
ATOM 964 C C . GLY A 1 124 ? 7.034 -21.533 -11.818 1.00 54.84 124 GLY A C 1
ATOM 965 O O . GLY A 1 124 ? 6.388 -22.168 -10.986 1.00 54.84 124 GLY A O 1
ATOM 966 N N . ARG A 1 125 ? 7.674 -20.398 -11.497 1.00 55.94 125 ARG A N 1
ATOM 967 C CA . ARG A 1 125 ? 7.528 -19.721 -10.200 1.00 55.94 125 ARG A CA 1
ATOM 968 C C . ARG A 1 125 ? 6.626 -18.499 -10.341 1.00 55.94 125 ARG A C 1
ATOM 970 O O . ARG A 1 125 ? 6.910 -17.596 -11.124 1.00 55.94 125 ARG A O 1
ATOM 977 N N . GLU A 1 126 ? 5.530 -18.485 -9.585 1.00 60.53 126 GLU A N 1
ATOM 978 C CA . GLU A 1 126 ? 4.581 -17.369 -9.557 1.00 60.53 126 GLU A CA 1
ATOM 979 C C . GLU A 1 126 ? 5.282 -16.070 -9.112 1.00 60.53 126 GLU A C 1
ATOM 981 O O . GLU A 1 126 ? 6.062 -16.057 -8.160 1.00 60.53 126 GLU A O 1
ATOM 986 N N . GLY A 1 127 ? 5.017 -14.970 -9.820 1.00 68.56 127 GLY A N 1
ATOM 987 C CA . GLY A 1 127 ? 5.606 -13.655 -9.565 1.00 68.56 127 GLY A CA 1
ATOM 988 C C . GLY A 1 127 ? 4.912 -12.563 -10.380 1.00 68.56 127 GLY A C 1
ATOM 989 O O . GLY A 1 127 ? 4.012 -12.855 -11.168 1.00 68.56 127 GLY A O 1
ATOM 990 N N . ALA A 1 128 ? 5.328 -11.302 -10.221 1.00 75.06 128 ALA A N 1
ATOM 991 C CA . ALA A 1 128 ? 4.647 -10.154 -10.840 1.00 75.06 128 ALA A CA 1
ATOM 992 C C . ALA A 1 128 ? 4.548 -10.235 -12.378 1.00 75.06 128 ALA A C 1
ATOM 994 O O . ALA A 1 128 ? 3.614 -9.696 -12.968 1.00 75.06 128 ALA A O 1
ATOM 995 N N . CYS A 1 129 ? 5.484 -10.934 -13.025 1.00 79.75 129 CYS A N 1
ATOM 996 C CA . CYS A 1 129 ? 5.502 -11.100 -14.477 1.00 79.75 129 CYS A CA 1
ATOM 997 C C . CYS A 1 129 ? 4.540 -12.181 -14.995 1.00 79.75 129 CYS A C 1
ATOM 999 O O . CYS A 1 129 ? 4.221 -12.156 -16.177 1.00 79.75 129 CYS A O 1
ATOM 1001 N N . ALA A 1 130 ? 4.051 -13.096 -14.146 1.00 76.69 130 ALA A N 1
ATOM 1002 C CA . ALA A 1 130 ? 3.290 -14.275 -14.582 1.00 76.69 130 ALA A CA 1
ATOM 1003 C C . ALA A 1 130 ? 1.978 -13.935 -15.316 1.00 76.69 130 ALA A C 1
ATOM 1005 O O . ALA A 1 130 ? 1.512 -14.713 -16.142 1.00 76.69 130 ALA A O 1
ATOM 1006 N N . PHE A 1 131 ? 1.395 -12.769 -15.029 1.00 76.00 131 PHE A N 1
ATOM 1007 C CA . PHE A 1 131 ? 0.154 -12.289 -15.647 1.00 76.00 131 PHE A CA 1
ATOM 1008 C C . PHE A 1 131 ? 0.335 -10.927 -16.336 1.00 76.00 131 PHE A C 1
ATOM 1010 O O . PHE A 1 131 ? -0.635 -10.192 -16.521 1.00 76.00 131 PHE A O 1
ATOM 1017 N N . CYS A 1 132 ? 1.574 -10.546 -16.666 1.00 79.94 132 CYS A N 1
ATOM 1018 C CA . CYS A 1 132 ? 1.863 -9.247 -17.265 1.00 79.94 132 CYS A CA 1
ATOM 1019 C C . CYS A 1 132 ? 1.504 -9.250 -18.762 1.00 79.94 132 CYS A C 1
ATOM 1021 O O . CYS A 1 132 ? 2.115 -10.001 -19.517 1.00 79.94 132 CYS A O 1
ATOM 1023 N N . PRO A 1 133 ? 0.587 -8.382 -19.233 1.00 83.50 133 PRO A N 1
ATOM 1024 C CA . PRO A 1 133 ? 0.221 -8.319 -20.651 1.00 83.50 133 PRO A CA 1
ATOM 1025 C C . PRO A 1 133 ? 1.278 -7.622 -21.525 1.00 83.50 133 PRO A C 1
ATOM 1027 O O . PRO A 1 133 ? 1.081 -7.473 -22.728 1.00 83.50 133 PRO A O 1
ATOM 1030 N N . TYR A 1 134 ? 2.369 -7.143 -20.922 1.00 84.19 134 TYR A N 1
ATOM 1031 C CA . TYR A 1 134 ? 3.423 -6.369 -21.579 1.00 84.19 134 TYR A CA 1
ATOM 1032 C C . TYR A 1 134 ? 4.774 -7.098 -21.585 1.00 84.19 134 TYR A C 1
ATOM 1034 O O . TYR A 1 134 ? 5.800 -6.466 -21.826 1.00 84.19 134 TYR A O 1
ATOM 1042 N N . ASP A 1 135 ? 4.800 -8.404 -21.307 1.00 78.19 135 ASP A N 1
ATOM 1043 C CA . ASP A 1 135 ? 6.014 -9.236 -21.284 1.00 78.19 135 ASP A CA 1
ATOM 1044 C C . ASP A 1 135 ? 6.852 -9.111 -22.570 1.00 78.19 135 ASP A C 1
ATOM 1046 O O . ASP A 1 135 ? 8.077 -9.063 -22.501 1.00 78.19 135 ASP A O 1
ATOM 1050 N N . LYS A 1 136 ? 6.201 -8.968 -23.732 1.00 79.06 136 LYS A N 1
ATOM 1051 C CA . LYS A 1 136 ? 6.872 -8.842 -25.038 1.00 79.06 136 LYS A CA 1
ATOM 1052 C C . LYS A 1 136 ? 7.478 -7.469 -25.334 1.00 79.06 136 LYS A C 1
ATOM 1054 O O . LYS A 1 136 ? 8.228 -7.351 -26.296 1.00 79.06 136 LYS A O 1
ATOM 1059 N N . ILE A 1 137 ? 7.153 -6.431 -24.559 1.00 81.12 137 ILE A N 1
ATOM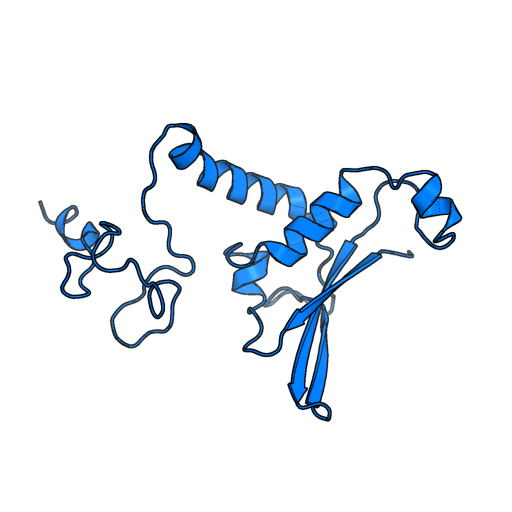 1060 C CA . ILE A 1 137 ? 7.622 -5.052 -24.813 1.00 81.12 137 ILE A CA 1
ATOM 1061 C C . ILE A 1 137 ? 8.261 -4.381 -23.593 1.00 81.12 137 ILE A C 1
ATOM 1063 O O . ILE A 1 137 ? 8.657 -3.222 -23.667 1.00 81.12 137 ILE A O 1
ATOM 1067 N N . CYS A 1 138 ? 8.356 -5.074 -22.456 1.00 79.69 138 CYS A N 1
ATOM 1068 C CA . CYS A 1 138 ? 8.841 -4.481 -21.210 1.00 79.69 138 CYS A CA 1
ATOM 1069 C C . CYS A 1 138 ? 10.370 -4.353 -21.129 1.00 79.69 138 CYS A C 1
ATOM 1071 O O . CYS A 1 138 ? 10.864 -3.748 -20.179 1.00 79.69 138 CYS A O 1
ATOM 1073 N N . GLY A 1 139 ? 11.116 -4.947 -22.070 1.00 78.44 139 GLY A N 1
ATOM 1074 C CA . GLY A 1 139 ? 12.586 -4.967 -22.068 1.00 78.44 139 GLY A CA 1
ATOM 1075 C C . GLY A 1 139 ? 13.209 -5.731 -20.891 1.00 78.44 139 GLY A C 1
ATOM 1076 O O . GLY A 1 139 ? 14.417 -5.684 -20.699 1.00 78.44 139 GLY A O 1
ATOM 1077 N N . TYR A 1 140 ? 12.396 -6.410 -20.075 1.00 77.56 140 TYR A N 1
ATOM 1078 C CA . TYR A 1 140 ? 12.864 -7.259 -18.976 1.00 77.56 140 TYR A CA 1
ATOM 1079 C C . TYR A 1 140 ? 13.162 -8.685 -19.452 1.00 77.56 140 TYR A C 1
ATOM 1081 O O . TYR A 1 140 ? 14.041 -9.357 -18.909 1.00 77.56 140 TYR A O 1
ATOM 1089 N N . PHE A 1 141 ? 12.427 -9.129 -20.474 1.00 71.44 141 PHE A N 1
ATOM 1090 C CA . PHE A 1 141 ? 12.590 -10.417 -21.132 1.00 71.44 141 PHE A CA 1
ATOM 1091 C C . PHE A 1 141 ? 12.972 -10.220 -22.598 1.00 71.44 141 PHE A C 1
ATOM 1093 O O . PHE A 1 141 ? 12.520 -9.266 -23.229 1.00 71.44 141 PHE A O 1
ATOM 1100 N N . ASP A 1 142 ? 13.740 -11.153 -23.150 1.00 64.50 142 ASP A N 1
ATOM 1101 C CA . ASP A 1 142 ? 14.189 -11.160 -24.553 1.00 64.50 142 ASP A CA 1
ATOM 1102 C C . ASP A 1 142 ? 13.116 -11.654 -25.554 1.00 64.50 142 ASP A C 1
ATOM 1104 O O . ASP A 1 142 ? 13.398 -11.929 -26.718 1.00 64.50 142 ASP A O 1
ATOM 1108 N N . GLY A 1 143 ? 11.865 -11.800 -25.104 1.00 60.72 143 GLY A N 1
ATOM 1109 C CA . GLY A 1 143 ? 10.763 -12.374 -25.879 1.00 60.72 143 GLY A CA 1
ATOM 1110 C C . GLY A 1 143 ? 10.625 -13.900 -25.772 1.00 60.72 143 GLY A C 1
ATOM 1111 O O . GLY A 1 143 ? 9.567 -14.417 -26.146 1.00 60.72 143 GLY A O 1
ATOM 1112 N N . THR A 1 144 ? 11.609 -14.601 -25.192 1.00 59.69 144 THR A N 1
ATOM 1113 C CA . THR A 1 144 ? 11.635 -16.066 -24.975 1.00 59.69 144 THR A CA 1
ATOM 1114 C C . THR A 1 144 ? 11.512 -16.478 -23.500 1.00 59.69 144 THR A C 1
ATOM 1116 O O . THR A 1 144 ? 11.885 -17.586 -23.121 1.00 59.69 144 THR A O 1
ATOM 1119 N N . ASP A 1 145 ? 10.976 -15.587 -22.662 1.00 62.22 145 ASP A N 1
ATOM 1120 C CA . ASP A 1 145 ? 10.870 -15.721 -21.198 1.00 62.22 145 ASP A CA 1
ATOM 1121 C C . ASP A 1 145 ? 12.228 -15.786 -20.461 1.00 62.22 145 ASP A C 1
ATOM 1123 O O . ASP A 1 145 ? 12.267 -16.036 -19.251 1.00 62.22 145 ASP A O 1
ATOM 1127 N N . ARG A 1 146 ? 13.347 -15.499 -21.147 1.00 61.25 146 ARG A N 1
ATOM 1128 C CA . ARG A 1 146 ? 14.674 -15.330 -20.530 1.00 61.25 146 ARG A CA 1
ATOM 1129 C C . ARG A 1 146 ? 14.904 -13.876 -20.140 1.00 61.25 146 ARG A C 1
ATOM 1131 O O . ARG A 1 146 ? 14.484 -12.957 -20.842 1.00 61.25 146 ARG A O 1
ATOM 1138 N N . ARG A 1 147 ? 15.548 -13.660 -18.990 1.00 65.56 147 ARG A N 1
ATOM 1139 C CA . ARG A 1 147 ? 15.795 -12.324 -18.437 1.00 65.56 147 ARG A CA 1
ATOM 1140 C C . ARG A 1 147 ? 16.997 -11.689 -19.137 1.00 65.56 147 ARG A C 1
ATOM 1142 O O . ARG A 1 147 ? 18.089 -12.234 -19.072 1.00 65.56 147 ARG A O 1
ATOM 1149 N N . MET A 1 148 ? 16.824 -10.497 -19.709 1.00 60.59 148 MET A N 1
ATOM 1150 C CA . MET A 1 148 ? 17.906 -9.806 -20.435 1.00 60.59 148 MET A CA 1
ATOM 1151 C C . MET A 1 148 ? 19.117 -9.445 -19.554 1.00 60.59 148 MET A C 1
ATOM 1153 O O . MET A 1 148 ? 20.232 -9.341 -20.043 1.00 60.59 148 MET A O 1
ATOM 1157 N N . ALA A 1 149 ? 18.915 -9.287 -18.242 1.00 56.62 149 ALA A N 1
ATOM 1158 C CA . ALA A 1 149 ? 19.986 -8.963 -17.295 1.00 56.62 149 ALA A CA 1
ATOM 1159 C C . ALA A 1 149 ? 20.984 -10.115 -17.040 1.00 56.62 149 ALA A C 1
ATOM 1161 O O . ALA A 1 149 ? 21.967 -9.891 -16.346 1.00 56.62 149 ALA A O 1
ATOM 1162 N N . GLU A 1 150 ? 20.736 -11.330 -17.547 1.00 52.38 150 GLU A N 1
ATOM 1163 C CA . GLU A 1 150 ? 21.690 -12.449 -17.441 1.00 52.38 150 GLU A CA 1
ATOM 1164 C C . GLU A 1 150 ? 22.857 -12.335 -18.446 1.00 52.38 150 GLU A C 1
ATOM 1166 O O . GLU A 1 150 ? 23.845 -13.038 -18.282 1.00 52.38 150 GLU A O 1
ATOM 1171 N N . GLU A 1 151 ? 22.798 -11.434 -19.438 1.00 47.78 151 GLU A N 1
ATOM 1172 C CA . GLU A 1 151 ? 23.872 -11.257 -20.436 1.00 47.78 151 GLU A CA 1
ATOM 1173 C C . GLU A 1 151 ? 24.890 -10.149 -20.087 1.00 47.78 151 GLU A C 1
ATOM 1175 O O . GLU A 1 151 ? 25.986 -10.139 -20.641 1.00 47.78 151 GLU A O 1
ATOM 1180 N N . GLU A 1 152 ? 24.588 -9.231 -19.159 1.00 44.81 152 GLU A N 1
ATOM 1181 C CA . GLU A 1 152 ? 25.502 -8.121 -18.807 1.00 44.81 152 GLU A CA 1
ATOM 1182 C C . GLU A 1 152 ? 26.578 -8.491 -17.763 1.00 44.81 152 GLU A C 1
ATOM 1184 O O . GLU A 1 152 ? 27.529 -7.734 -17.588 1.00 44.81 152 GLU A O 1
ATOM 1189 N N . GLU A 1 153 ? 26.466 -9.633 -17.073 1.00 40.88 153 GLU A N 1
ATOM 1190 C CA . GLU A 1 153 ? 27.460 -10.088 -16.076 1.00 40.88 153 GLU A CA 1
ATOM 1191 C C . GLU A 1 153 ? 28.521 -11.053 -16.651 1.00 40.88 153 GLU A C 1
ATOM 1193 O O . GLU A 1 153 ? 29.512 -11.338 -15.978 1.00 40.88 153 GLU A O 1
ATOM 1198 N N . GLU A 1 154 ? 28.351 -11.531 -17.891 1.00 41.41 154 GLU A N 1
ATOM 1199 C CA . GLU A 1 154 ? 29.287 -12.447 -18.575 1.00 41.41 154 GLU A CA 1
ATOM 1200 C C . GLU A 1 154 ? 30.117 -11.785 -19.701 1.00 41.41 154 GLU A C 1
ATOM 1202 O O . GLU A 1 154 ? 30.887 -12.481 -20.369 1.00 41.41 154 GLU A O 1
ATOM 1207 N N . ALA A 1 155 ? 29.998 -10.465 -19.909 1.00 38.62 155 ALA A N 1
ATOM 1208 C CA . ALA A 1 155 ? 30.677 -9.718 -20.981 1.00 38.62 155 ALA A CA 1
ATOM 1209 C C . ALA A 1 155 ? 31.854 -8.849 -20.501 1.00 38.62 155 ALA A C 1
ATOM 1211 O O . ALA A 1 155 ? 31.706 -8.124 -19.490 1.00 38.62 155 ALA A O 1
#

Sequence (155 aa):
EEGLAVWDYKTGQLPSPAEVLSHWAHPQLPAYAAALTRRPLTDEAKRRFPSLPDGKPAVRGGYVALRRVRDLRAAFLREPGRGVGDVVLSEKLGEWERAVTARLEGPRTGRFAADPRPPFLGPGREGACAFCPYDKICGYFDGTDRRMAEEEEEA

Foldseek 3Di:
DDFAEAEDEDQDDDDALCLVQPLVVPVVQLVVLCVQQVDFDDPVNCVVPVPDDGHGGQYWYWYWHPNDPVDTDIDTRDDPPDDDDGDRSNVRNVVSVVVVVVVCPQVVVVHDADDWVVDDPDPPDDTSCPPDPCQCPRQQDPNPRDGPVVPPVVD

pLDDT: mean 81.96, std 13.51, range [38.62, 96.06]

Secondary structure (DSSP, 8-state):
---EEEEEEESSPPPPHHHHHTS----HHHHHHHHHHHSPPPHHHHHH-TTSPSSS--EEEEEEEESSTT-EEEEE---TTS-S---BHHHHHHHHHHHHHHHHHHHHTT------SSPP-STTS--TTTT-TTTTTSSSB-SSS-BGGGSSS--

Radius of gyration: 19.28 Å; chains: 1; bounding box: 51×41×49 Å